Protein AF-A0A946IUA8-F1 (afdb_monomer)

Nearest PDB structures (foldseek):
  8yqu-assembly1_G  TM=8.102E-01  e=8.389E-01  African swine fever virus

Foldseek 3Di:
DADPVPRHAWDWDAFPNATWTAPAQALGAIEDEPVRVVCVVVDDPCSCVVSLPRDHVDPDSDNPDHDYDYDD

pLDDT: mean 78.33, std 15.21, range [45.62, 91.75]

Sequence (72 aa):
MKCPACENKLTEHKASGISINVCQNSCGGFWFHLSQIRKLDRVNQGAGYELLLVKGRVNSYQCGGVKVYHSG

Secondary structure (DSSP, 8-state):
-B-TTT-PBPEEEEETTEEEEE-TTTT--EE--HHHHHHHTTS-TTTTGGGGG---SSSSS----PPP----

Solvent-accessible surface area (backbone atoms only — not comparable to full-atom values): 4680 Å² total; per-residue (Å²): 111,63,32,93,90,75,62,45,67,46,44,81,44,76,48,84,90,39,75,34,38,26,25,63,71,40,87,46,49,60,47,59,53,73,78,49,57,71,49,51,85,78,50,62,89,70,56,60,57,74,64,66,72,58,52,33,66,59,97,54,94,62,78,92,68,89,65,87,65,78,88,126

Structure (mmCIF, N/CA/C/O backbone):
data_AF-A0A946IUA8-F1
#
_entry.id   AF-A0A946IUA8-F1
#
loop_
_atom_site.group_PDB
_atom_site.id
_atom_site.type_symbol
_atom_site.label_atom_id
_atom_site.label_alt_id
_atom_site.label_comp_id
_atom_site.label_asym_id
_atom_site.label_entity_id
_atom_site.label_seq_id
_atom_site.pdbx_PDB_ins_code
_atom_site.Cartn_x
_atom_site.Cartn_y
_atom_site.Cartn_z
_atom_site.occupancy
_atom_site.B_iso_or_equiv
_atom_site.auth_seq_id
_atom_site.auth_comp_id
_atom_site.auth_asym_id
_atom_site.auth_atom_id
_atom_site.pdbx_PDB_model_num
ATOM 1 N N . MET A 1 1 ? 10.992 -1.901 1.572 1.00 78.19 1 MET A N 1
ATOM 2 C CA . MET A 1 1 ? 10.405 -3.100 0.933 1.00 78.19 1 MET A CA 1
ATOM 3 C C . MET A 1 1 ? 10.382 -2.900 -0.584 1.00 78.19 1 MET A C 1
ATOM 5 O O . MET A 1 1 ? 10.184 -1.766 -1.019 1.00 78.19 1 MET A O 1
ATOM 9 N N . LYS A 1 2 ? 10.645 -3.950 -1.376 1.00 88.12 2 LYS A N 1
ATOM 10 C CA . LYS A 1 2 ? 10.491 -3.929 -2.845 1.00 88.12 2 LYS A CA 1
ATOM 11 C C . LYS A 1 2 ? 9.059 -4.303 -3.217 1.00 88.12 2 LYS A C 1
ATOM 13 O O . LYS A 1 2 ? 8.459 -5.091 -2.500 1.00 88.12 2 LYS A O 1
ATOM 18 N N . CYS A 1 3 ? 8.539 -3.773 -4.320 1.00 88.19 3 CYS A N 1
ATOM 19 C CA . CYS A 1 3 ? 7.245 -4.149 -4.879 1.00 88.19 3 CYS A CA 1
ATOM 20 C C . CYS A 1 3 ? 7.300 -5.575 -5.454 1.00 88.19 3 CYS A C 1
ATOM 22 O O . CYS A 1 3 ? 8.039 -5.787 -6.409 1.00 88.19 3 CYS A O 1
ATOM 24 N N . PRO A 1 4 ? 6.505 -6.542 -4.975 1.00 84.62 4 PRO A N 1
ATOM 25 C CA . PRO A 1 4 ? 6.501 -7.893 -5.545 1.00 84.62 4 PRO A CA 1
ATOM 26 C C . PRO A 1 4 ? 6.058 -7.996 -7.012 1.00 84.62 4 PRO A C 1
ATOM 28 O O . PRO A 1 4 ? 6.324 -9.005 -7.649 1.00 84.62 4 PRO A O 1
ATOM 31 N N . ALA A 1 5 ? 5.394 -6.976 -7.568 1.00 84.88 5 ALA A N 1
ATOM 32 C CA . ALA A 1 5 ? 4.954 -6.995 -8.966 1.00 84.88 5 ALA A CA 1
ATOM 33 C C . ALA A 1 5 ? 6.029 -6.535 -9.968 1.00 84.88 5 ALA A C 1
ATOM 35 O O . ALA A 1 5 ? 5.979 -6.923 -11.130 1.00 84.88 5 ALA A O 1
ATOM 36 N N . CYS A 1 6 ? 6.957 -5.661 -9.562 1.00 87.25 6 CYS A N 1
ATOM 37 C CA . CYS A 1 6 ? 7.941 -5.065 -10.482 1.00 87.25 6 CYS A CA 1
ATOM 38 C C . CYS A 1 6 ? 9.281 -4.694 -9.827 1.00 87.25 6 CYS A C 1
ATOM 40 O O . CYS A 1 6 ? 10.043 -3.910 -10.388 1.00 87.25 6 CYS A O 1
ATOM 42 N N . GLU A 1 7 ? 9.521 -5.163 -8.604 1.00 90.00 7 GLU A N 1
ATOM 43 C CA . GLU A 1 7 ? 10.735 -5.011 -7.789 1.00 90.00 7 GLU A CA 1
ATOM 44 C C . GLU A 1 7 ? 11.195 -3.585 -7.450 1.00 90.00 7 GLU A C 1
ATOM 46 O O . GLU A 1 7 ? 12.181 -3.394 -6.734 1.00 90.00 7 GLU A O 1
ATOM 51 N N . ASN A 1 8 ? 10.451 -2.569 -7.884 1.00 90.38 8 ASN A N 1
ATOM 52 C CA . ASN A 1 8 ? 10.744 -1.174 -7.581 1.00 90.38 8 ASN A CA 1
ATOM 53 C C . ASN A 1 8 ? 10.568 -0.862 -6.090 1.00 90.38 8 ASN A C 1
ATOM 55 O O . ASN A 1 8 ? 9.810 -1.520 -5.371 1.00 90.38 8 ASN A O 1
ATOM 59 N N . LYS A 1 9 ? 11.258 0.181 -5.620 1.00 91.75 9 LYS A N 1
ATOM 60 C CA . LYS A 1 9 ? 11.121 0.670 -4.245 1.00 91.75 9 LYS A CA 1
ATOM 61 C C . LYS A 1 9 ? 9.684 1.141 -3.998 1.00 91.75 9 LYS A C 1
ATOM 63 O O . LYS A 1 9 ? 9.106 1.842 -4.824 1.00 91.75 9 LYS A O 1
ATOM 68 N N . LEU A 1 10 ? 9.127 0.745 -2.858 1.00 90.25 10 LEU A N 1
ATOM 69 C CA . LEU A 1 10 ? 7.842 1.249 -2.379 1.00 90.25 10 LEU A CA 1
ATOM 70 C C . LEU A 1 10 ? 8.037 2.546 -1.587 1.00 90.25 10 LEU A C 1
ATOM 72 O O . LEU A 1 10 ? 9.032 2.695 -0.870 1.00 90.25 10 LEU A O 1
ATOM 76 N N . THR A 1 11 ? 7.064 3.445 -1.698 1.00 91.25 11 THR A N 1
ATOM 77 C CA . THR A 1 11 ? 6.969 4.693 -0.932 1.00 91.25 11 THR A CA 1
ATOM 78 C C . THR A 1 11 ? 5.770 4.608 0.001 1.00 91.25 11 THR A C 1
ATOM 80 O O . THR A 1 11 ? 4.700 4.179 -0.423 1.00 91.25 11 THR A O 1
ATOM 83 N N . GLU A 1 12 ? 5.924 5.010 1.258 1.00 91.62 12 GLU A N 1
ATOM 84 C CA . GLU A 1 12 ? 4.800 5.059 2.192 1.00 91.62 12 GLU A CA 1
ATOM 85 C C . GLU A 1 12 ? 3.897 6.265 1.894 1.00 91.62 12 GLU A C 1
ATOM 87 O O . GLU A 1 12 ? 4.379 7.380 1.695 1.00 91.62 12 GLU A O 1
ATOM 92 N N . HIS A 1 13 ? 2.588 6.031 1.877 1.00 89.44 13 HIS A N 1
ATOM 93 C CA . HIS A 1 13 ? 1.535 7.039 1.768 1.00 89.44 13 HIS A CA 1
ATOM 94 C C . HIS A 1 13 ? 0.537 6.841 2.900 1.00 89.44 13 HIS A C 1
ATOM 96 O O . HIS A 1 13 ? 0.199 5.708 3.232 1.00 89.44 13 HIS A O 1
ATOM 102 N N . LYS A 1 14 ? 0.039 7.924 3.491 1.00 90.38 14 LYS A N 1
ATOM 103 C CA . LYS A 1 14 ? -0.980 7.850 4.540 1.00 90.38 14 LYS A CA 1
ATOM 104 C C . LYS A 1 14 ? -2.326 8.238 3.952 1.00 90.38 14 LYS A C 1
ATOM 106 O O . LYS A 1 14 ? -2.469 9.374 3.524 1.00 90.38 14 LYS A O 1
ATOM 111 N N . ALA A 1 15 ? -3.286 7.318 3.989 1.00 87.56 15 ALA A N 1
ATOM 112 C CA . ALA A 1 15 ? -4.644 7.560 3.528 1.00 87.56 15 ALA A CA 1
ATOM 113 C C . ALA A 1 15 ? -5.668 7.215 4.606 1.00 87.56 15 ALA A C 1
ATOM 115 O O . ALA A 1 15 ? -5.617 6.128 5.184 1.00 87.56 15 ALA A O 1
ATOM 116 N N . SER A 1 16 ? -6.564 8.150 4.927 1.00 87.94 16 SER A N 1
ATOM 117 C CA . SER A 1 16 ? -7.572 7.990 5.995 1.00 87.94 16 SER A CA 1
ATOM 118 C C . SER A 1 16 ? -7.025 7.396 7.310 1.00 87.94 16 SER A C 1
ATOM 120 O O . SER A 1 16 ? -7.632 6.538 7.947 1.00 87.94 16 SER A O 1
ATOM 122 N N . GLY A 1 17 ? -5.825 7.827 7.716 1.00 88.94 17 GLY A N 1
ATOM 123 C CA . GLY A 1 17 ? -5.172 7.352 8.944 1.00 88.94 17 GLY A CA 1
ATOM 124 C C . GLY A 1 17 ? -4.456 5.998 8.831 1.00 88.94 17 GLY A C 1
ATOM 125 O O . GLY A 1 17 ? -3.908 5.516 9.826 1.00 88.94 17 GLY A O 1
ATOM 126 N N . ILE A 1 18 ? -4.406 5.401 7.640 1.00 90.00 18 ILE A N 1
ATOM 127 C CA . ILE A 1 18 ? -3.738 4.131 7.350 1.00 90.00 18 ILE A CA 1
ATOM 128 C C . ILE A 1 18 ? -2.486 4.415 6.511 1.00 90.00 18 ILE A C 1
ATOM 130 O O . ILE A 1 18 ? -2.583 4.942 5.409 1.00 90.00 18 ILE A O 1
ATOM 134 N N . SER A 1 19 ? -1.304 4.075 7.026 1.00 91.56 19 SER A N 1
ATOM 135 C CA . SER A 1 19 ? -0.068 4.074 6.229 1.00 91.56 19 SER A CA 1
ATOM 136 C C . SER A 1 19 ? -0.076 2.880 5.279 1.00 91.56 19 SER A C 1
ATOM 138 O O . S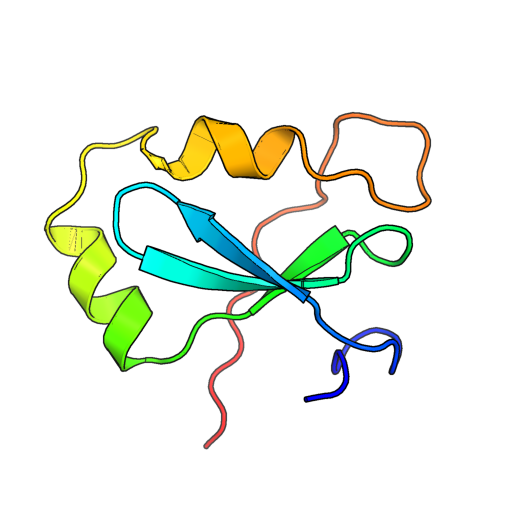ER A 1 19 ? -0.352 1.775 5.724 1.00 91.56 19 SER A O 1
ATOM 140 N N . ILE A 1 20 ? 0.209 3.075 3.998 1.00 89.75 20 ILE A N 1
ATOM 141 C CA . ILE A 1 20 ? 0.138 2.071 2.930 1.00 89.75 20 ILE A CA 1
ATOM 142 C C . ILE A 1 20 ? 1.405 2.208 2.092 1.00 89.75 20 ILE A C 1
ATOM 144 O O . ILE A 1 20 ? 1.840 3.317 1.789 1.00 89.75 20 ILE A O 1
ATOM 148 N N . ASN A 1 21 ? 2.004 1.093 1.688 1.00 90.75 21 ASN A N 1
ATOM 149 C CA . ASN A 1 21 ? 3.156 1.122 0.796 1.00 90.75 21 ASN A CA 1
ATOM 150 C C . ASN A 1 21 ? 2.690 1.152 -0.665 1.00 90.75 21 ASN A C 1
ATOM 152 O O . ASN A 1 21 ? 1.867 0.341 -1.081 1.00 90.75 21 ASN A O 1
ATOM 156 N N . VAL A 1 22 ? 3.229 2.067 -1.464 1.00 89.19 22 VAL A N 1
ATOM 157 C CA . VAL A 1 22 ? 2.755 2.344 -2.823 1.00 89.19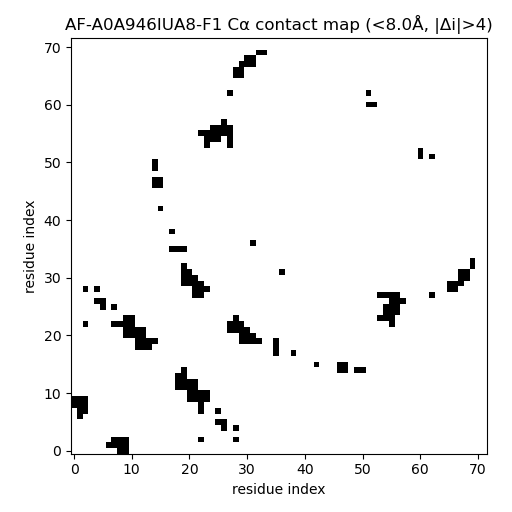 22 VAL A CA 1
ATOM 158 C C . VAL A 1 22 ? 3.906 2.288 -3.813 1.00 89.19 22 VAL A C 1
ATOM 160 O O . VAL A 1 22 ? 4.964 2.885 -3.602 1.00 89.19 22 VAL A O 1
ATOM 163 N N . CYS A 1 23 ? 3.708 1.584 -4.926 1.00 89.12 23 CYS A 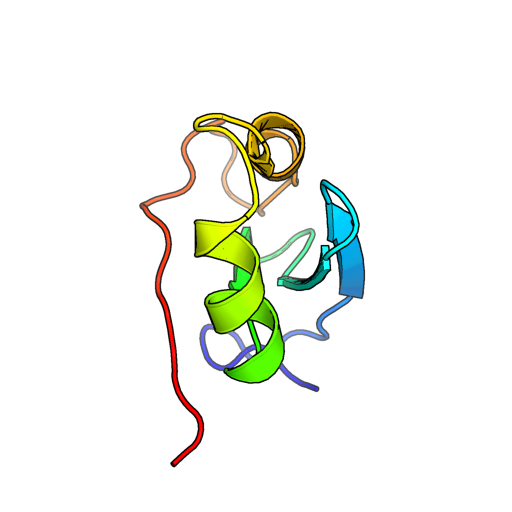N 1
ATOM 164 C CA . CYS A 1 23 ? 4.668 1.549 -6.024 1.00 89.12 23 CYS A CA 1
ATOM 165 C C . CYS A 1 23 ? 4.440 2.729 -6.979 1.00 89.12 23 CYS A C 1
ATOM 167 O O . CYS A 1 23 ? 3.921 2.583 -8.090 1.00 89.12 23 CYS A O 1
ATOM 169 N N . GLN A 1 24 ? 4.805 3.916 -6.504 1.00 85.94 24 GLN A N 1
ATOM 170 C CA . GLN A 1 24 ? 4.644 5.166 -7.237 1.00 85.94 24 GLN A CA 1
ATOM 171 C C . GLN A 1 24 ? 5.592 5.235 -8.445 1.00 85.94 24 GLN A C 1
ATOM 173 O O . GLN A 1 24 ? 6.718 4.738 -8.394 1.00 85.94 24 GLN A O 1
ATOM 178 N N . ASN A 1 25 ? 5.144 5.865 -9.534 1.00 83.44 25 ASN A N 1
ATOM 179 C CA . ASN A 1 25 ? 5.904 6.058 -10.778 1.00 83.44 25 ASN A CA 1
ATOM 180 C C . ASN A 1 25 ? 6.350 4.749 -11.465 1.00 83.44 25 ASN A C 1
ATOM 182 O O . ASN A 1 25 ? 7.281 4.749 -12.272 1.00 83.44 25 ASN A O 1
ATOM 186 N N . SER A 1 26 ? 5.701 3.626 -11.147 1.00 85.69 26 SER A N 1
ATOM 187 C CA . SER A 1 26 ? 5.943 2.323 -11.771 1.00 85.69 26 SER A CA 1
ATOM 188 C C . SER A 1 26 ? 4.615 1.587 -11.968 1.00 85.69 2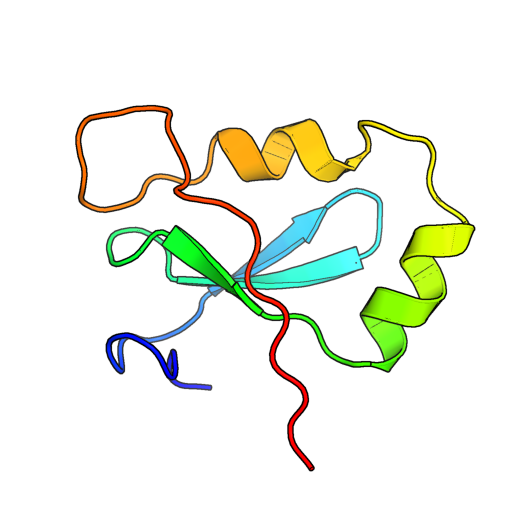6 SER A C 1
ATOM 190 O O . SER A 1 26 ? 3.782 2.067 -12.733 1.00 85.69 26 SER A O 1
ATOM 192 N N . CYS A 1 27 ? 4.367 0.461 -11.299 1.00 85.56 27 CYS A N 1
ATOM 193 C CA . CYS A 1 27 ? 3.157 -0.330 -11.534 1.00 85.56 27 CYS A CA 1
ATOM 194 C C . CYS A 1 27 ? 1.890 0.244 -10.876 1.00 85.56 27 CYS A C 1
ATOM 196 O O . CYS A 1 27 ? 0.798 -0.204 -11.205 1.00 85.56 27 CYS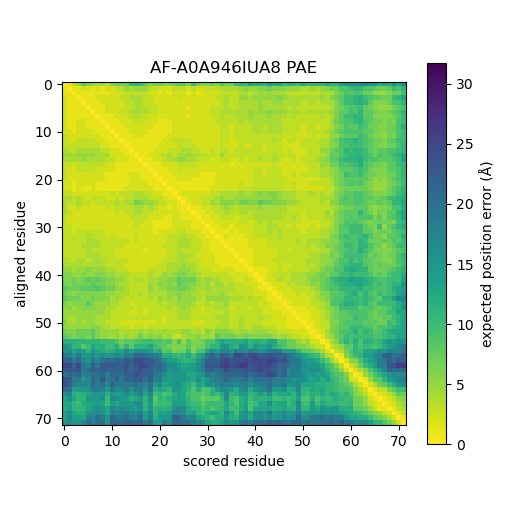 A O 1
ATOM 198 N N . GLY A 1 28 ? 2.012 1.204 -9.948 1.00 83.69 28 GLY A N 1
ATOM 199 C CA . GLY A 1 28 ? 0.866 1.792 -9.241 1.00 83.69 28 GLY A CA 1
ATOM 200 C C . GLY A 1 28 ? 0.225 0.870 -8.195 1.00 83.69 28 GLY A C 1
ATOM 201 O O . GLY A 1 28 ? -0.872 1.147 -7.730 1.00 83.69 28 GLY A O 1
ATOM 202 N N . GLY A 1 29 ? 0.880 -0.238 -7.831 1.00 84.62 29 GLY A N 1
AT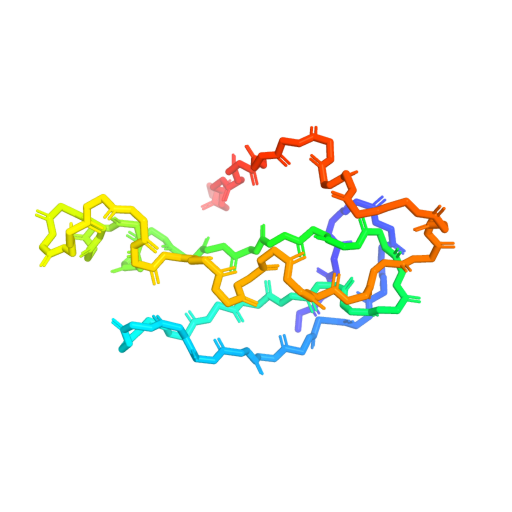OM 203 C CA . GLY A 1 29 ? 0.351 -1.196 -6.857 1.00 84.62 29 GLY A CA 1
ATOM 204 C C . GLY A 1 29 ? 0.369 -0.679 -5.414 1.00 84.62 29 GLY A C 1
ATOM 205 O O . GLY A 1 29 ? 1.338 -0.038 -4.994 1.00 84.62 29 GLY A O 1
ATOM 206 N N . PHE A 1 30 ? -0.665 -1.038 -4.650 1.00 86.94 30 PHE A N 1
ATOM 207 C CA . PHE A 1 30 ? -0.808 -0.763 -3.217 1.00 86.94 30 PHE A CA 1
ATOM 208 C C . PHE A 1 30 ? -0.522 -2.011 -2.388 1.00 86.94 30 PHE A C 1
ATOM 210 O O . PHE A 1 30 ? -0.938 -3.112 -2.743 1.00 86.94 30 PHE A O 1
ATOM 217 N N . TRP A 1 31 ? 0.162 -1.824 -1.266 1.00 86.62 31 TRP A N 1
ATOM 218 C CA . TRP A 1 31 ? 0.643 -2.895 -0.407 1.00 86.62 31 TRP A CA 1
ATOM 219 C C . TRP A 1 31 ? 0.243 -2.602 1.031 1.00 86.62 31 TRP A C 1
ATOM 221 O O . TRP A 1 31 ? 0.701 -1.628 1.635 1.00 86.62 31 TRP A O 1
ATOM 231 N N . PHE A 1 32 ? -0.614 -3.471 1.558 1.00 87.50 32 PHE A N 1
ATOM 232 C CA . PHE A 1 32 ? -1.148 -3.383 2.907 1.00 87.50 32 PHE A CA 1
ATOM 233 C C . PHE A 1 32 ? -0.557 -4.478 3.788 1.00 87.50 32 PHE A C 1
ATOM 235 O O . PHE A 1 32 ? -0.418 -5.624 3.365 1.00 87.50 32 PHE A O 1
ATOM 242 N N . HIS A 1 33 ? -0.287 -4.149 5.046 1.00 85.19 33 HIS A N 1
ATOM 243 C CA . HIS A 1 33 ? -0.111 -5.159 6.087 1.00 85.19 33 HIS A CA 1
ATOM 244 C C . HIS A 1 33 ? -1.478 -5.632 6.607 1.00 85.19 33 HIS A C 1
ATOM 246 O O . HIS A 1 33 ? -2.447 -4.873 6.619 1.00 85.19 33 HIS A O 1
ATOM 252 N N . LEU A 1 34 ? -1.558 -6.856 7.137 1.00 85.56 34 LEU A N 1
ATOM 253 C CA . LEU A 1 34 ? -2.793 -7.389 7.741 1.00 85.56 34 LEU A CA 1
ATOM 254 C C . LEU A 1 34 ? -3.367 -6.467 8.832 1.00 85.56 34 LEU A C 1
ATOM 256 O O . LEU A 1 34 ? -4.579 -6.290 8.931 1.00 85.56 34 LEU A O 1
ATOM 260 N N . SER A 1 35 ? -2.502 -5.827 9.624 1.00 87.81 35 SER A N 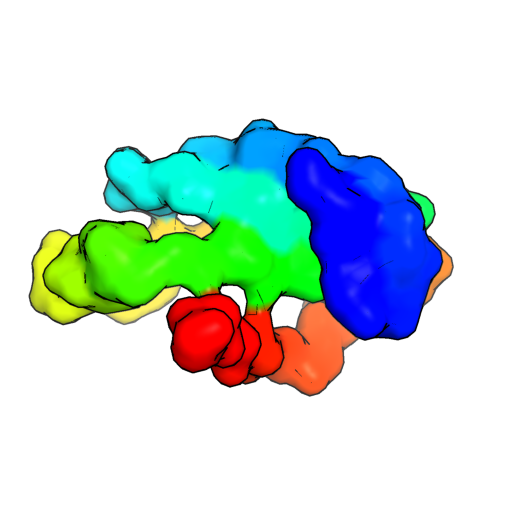1
ATOM 261 C CA . SER A 1 35 ? -2.905 -4.856 10.651 1.00 87.81 35 SER A CA 1
ATOM 262 C C . SER A 1 35 ? -3.568 -3.597 10.080 1.00 87.81 35 SER A C 1
ATOM 264 O O . SER A 1 35 ? -4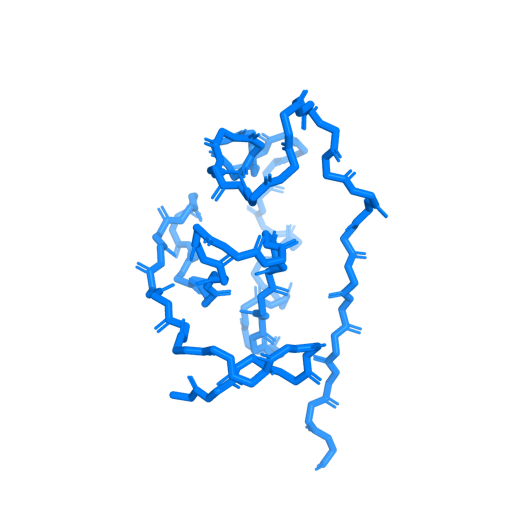.348 -2.954 10.779 1.00 87.81 35 SER A O 1
ATOM 266 N N . GLN A 1 36 ? -3.275 -3.241 8.828 1.00 89.12 36 GLN A N 1
ATOM 267 C CA . GLN A 1 36 ? -3.889 -2.122 8.112 1.00 89.12 36 GLN A CA 1
ATOM 268 C C . GLN A 1 36 ? -5.225 -2.539 7.502 1.00 89.12 36 GLN A C 1
ATOM 270 O O . GLN A 1 36 ? -6.191 -1.794 7.619 1.00 89.12 36 GLN A O 1
ATOM 275 N N . ILE A 1 37 ? -5.309 -3.756 6.951 1.00 87.88 37 ILE A N 1
ATOM 276 C CA . ILE A 1 37 ? -6.565 -4.320 6.430 1.00 87.88 37 ILE A CA 1
ATOM 277 C C . ILE A 1 37 ? -7.630 -4.364 7.530 1.00 87.88 37 ILE A C 1
ATOM 279 O O . ILE A 1 37 ? -8.749 -3.924 7.311 1.00 87.88 37 ILE A O 1
ATOM 283 N N . ARG A 1 38 ? -7.269 -4.771 8.755 1.00 88.88 38 ARG A N 1
ATOM 284 C CA . ARG A 1 38 ? -8.190 -4.769 9.912 1.00 88.88 38 ARG A CA 1
ATOM 285 C C . ARG A 1 38 ? -8.731 -3.385 10.296 1.00 88.88 38 ARG A C 1
ATOM 287 O O . ARG A 1 38 ? -9.683 -3.294 11.065 1.00 88.88 38 ARG A O 1
ATOM 294 N N . LYS A 1 39 ? -8.106 -2.299 9.832 1.00 88.69 39 LYS A N 1
ATOM 295 C CA . LYS A 1 39 ? -8.604 -0.932 10.050 1.00 88.69 39 LYS A CA 1
ATOM 296 C C . LYS A 1 39 ? -9.626 -0.520 8.991 1.00 88.69 39 LYS A C 1
ATOM 298 O O . LYS A 1 39 ? -10.330 0.458 9.223 1.00 88.69 39 LYS A O 1
ATOM 303 N N . LEU A 1 40 ? -9.723 -1.247 7.873 1.00 85.62 40 LEU A N 1
ATOM 304 C CA . LEU A 1 40 ? -10.637 -0.913 6.781 1.00 85.62 40 LEU A CA 1
ATOM 305 C C . LEU A 1 40 ? -12.109 -1.022 7.205 1.00 85.62 40 LEU A C 1
ATOM 307 O O . LEU A 1 40 ? -12.911 -0.196 6.793 1.00 85.62 40 LEU A O 1
ATOM 311 N N . ASP A 1 41 ? -12.443 -1.938 8.117 1.00 86.19 41 ASP A N 1
ATOM 312 C CA . ASP A 1 41 ? -13.804 -2.063 8.672 1.00 86.19 41 ASP A CA 1
ATOM 313 C C . ASP A 1 41 ? -14.263 -0.817 9.449 1.00 86.19 41 ASP A C 1
ATOM 315 O O . ASP A 1 41 ? -15.444 -0.653 9.744 1.00 86.19 41 ASP A O 1
ATOM 319 N N . ARG A 1 42 ? -13.323 0.060 9.821 1.00 88.06 42 ARG A N 1
ATOM 320 C CA . ARG A 1 42 ? -13.579 1.277 10.603 1.00 88.06 42 ARG A CA 1
ATOM 321 C C . ARG A 1 42 ? -13.586 2.543 9.751 1.00 88.06 42 ARG A C 1
ATOM 323 O O . ARG A 1 42 ? -13.762 3.625 10.307 1.00 88.06 42 ARG A O 1
ATOM 330 N N . VAL A 1 43 ? -13.346 2.436 8.443 1.00 87.56 43 VAL A N 1
ATOM 331 C CA . VAL A 1 43 ? -13.385 3.585 7.531 1.00 87.56 43 VAL A CA 1
ATOM 332 C C . VAL A 1 43 ? -14.625 3.526 6.650 1.00 87.56 43 VAL A C 1
ATOM 334 O O . VAL A 1 43 ? -15.107 2.458 6.285 1.00 87.56 43 VAL A O 1
ATOM 337 N N . ASN A 1 44 ? -15.139 4.698 6.288 1.00 89.31 44 ASN A N 1
ATOM 338 C CA . ASN A 1 44 ? -16.275 4.797 5.381 1.00 89.31 44 ASN A CA 1
ATOM 339 C C . ASN A 1 44 ? -15.888 4.340 3.968 1.00 89.31 44 ASN A C 1
ATOM 341 O O . ASN A 1 44 ? -14.741 4.488 3.533 1.00 89.31 44 ASN A O 1
ATOM 345 N N . GLN A 1 45 ? -16.865 3.840 3.212 1.00 85.19 45 GLN A N 1
ATOM 346 C CA . GLN A 1 45 ? -16.680 3.594 1.782 1.00 85.19 45 GLN A CA 1
ATOM 347 C C . GLN A 1 45 ? -16.194 4.873 1.081 1.00 85.19 45 GLN A C 1
ATOM 349 O O . GLN A 1 45 ? -16.643 5.975 1.388 1.00 85.19 45 GLN A O 1
ATOM 354 N N . GLY A 1 46 ? -15.239 4.731 0.160 1.00 83.88 46 GLY A N 1
ATOM 355 C CA . GLY A 1 46 ? -14.624 5.869 -0.534 1.00 83.88 46 GLY A CA 1
ATOM 356 C C . GLY A 1 46 ? -13.493 6.572 0.230 1.00 83.88 46 GLY A C 1
ATOM 357 O O . GLY A 1 46 ? -12.817 7.415 -0.352 1.00 83.88 46 GLY A O 1
ATOM 358 N N . ALA A 1 47 ? -13.190 6.184 1.474 1.00 86.31 47 ALA A N 1
ATOM 359 C CA . ALA A 1 47 ? -12.081 6.746 2.259 1.00 86.31 47 ALA A CA 1
ATOM 360 C C . ALA A 1 47 ? -10.689 6.605 1.594 1.00 86.31 47 ALA A C 1
ATOM 362 O O . ALA A 1 47 ? -9.740 7.283 1.978 1.00 86.31 47 ALA A O 1
ATOM 363 N N . GLY A 1 48 ? -10.560 5.738 0.587 1.00 83.31 48 GLY A N 1
ATOM 364 C CA . GLY A 1 48 ? -9.348 5.559 -0.214 1.00 83.31 48 GLY A CA 1
ATOM 365 C C . GLY A 1 48 ? -9.289 6.381 -1.505 1.00 83.31 48 GLY A C 1
ATOM 366 O O . GLY A 1 48 ? -8.431 6.085 -2.332 1.00 83.31 48 GLY A O 1
ATOM 367 N N . TYR A 1 49 ? -10.180 7.359 -1.732 1.00 84.88 49 TYR A N 1
ATOM 368 C CA . TYR A 1 49 ? -10.251 8.091 -3.010 1.00 84.88 49 TYR A CA 1
ATOM 369 C C . TYR A 1 49 ? -8.911 8.728 -3.413 1.00 84.88 49 TYR A C 1
ATOM 371 O O . TYR A 1 49 ? -8.554 8.725 -4.587 1.00 84.88 49 TYR A O 1
ATOM 379 N N . GLU A 1 50 ? -8.143 9.231 -2.444 1.00 82.12 50 GLU A N 1
ATOM 380 C CA . GLU A 1 50 ? -6.849 9.877 -2.680 1.00 82.12 50 GLU A CA 1
ATOM 381 C C . GLU A 1 50 ? -5.810 8.921 -3.284 1.00 82.12 50 GLU A C 1
ATOM 383 O O . GLU A 1 50 ? -4.926 9.345 -4.028 1.00 82.12 50 GLU A O 1
ATOM 388 N N . LEU A 1 51 ? -5.961 7.611 -3.053 1.00 82.44 51 LEU A N 1
ATOM 389 C CA . LEU A 1 51 ? -5.099 6.588 -3.641 1.00 82.44 51 LEU A CA 1
ATOM 390 C C . LEU A 1 51 ? -5.323 6.451 -5.153 1.00 82.44 51 LEU A C 1
ATOM 392 O O . LEU A 1 51 ? -4.397 6.077 -5.866 1.00 82.44 51 LEU A O 1
ATOM 396 N N . LEU A 1 52 ? -6.496 6.823 -5.676 1.00 79.50 52 LEU A N 1
ATOM 397 C CA . LEU A 1 52 ? -6.771 6.810 -7.121 1.00 79.50 52 LEU A CA 1
ATOM 398 C C . LEU A 1 52 ? -5.916 7.826 -7.897 1.00 79.50 52 LEU A C 1
ATOM 400 O O . LEU A 1 52 ? -5.766 7.707 -9.110 1.00 79.50 52 LEU A O 1
ATOM 404 N N . LEU A 1 53 ? -5.351 8.821 -7.207 1.00 79.00 53 LEU A N 1
ATOM 405 C CA . LEU A 1 53 ? -4.518 9.866 -7.806 1.00 79.00 53 LEU A CA 1
ATOM 406 C C . LEU A 1 53 ? -3.031 9.493 -7.860 1.00 79.00 53 LEU A C 1
ATOM 408 O O . LEU A 1 53 ? -2.220 10.245 -8.412 1.00 79.00 53 LEU A O 1
ATOM 412 N N . VAL A 1 54 ? -2.643 8.343 -7.300 1.00 76.56 54 VAL A N 1
ATOM 413 C CA . VAL A 1 54 ? -1.257 7.878 -7.360 1.00 76.56 54 VAL A CA 1
ATOM 414 C C . VAL A 1 54 ? -0.877 7.593 -8.812 1.00 76.56 54 VAL A C 1
ATOM 416 O O . VAL A 1 54 ? -1.418 6.705 -9.466 1.00 76.56 54 VAL A O 1
ATOM 419 N N . LYS A 1 55 ? 0.132 8.318 -9.303 1.00 69.31 55 LYS A N 1
ATOM 420 C CA . LYS A 1 55 ? 0.675 8.137 -10.653 1.00 69.31 55 LYS A CA 1
ATOM 421 C C . LYS A 1 55 ? 1.406 6.794 -10.784 1.00 69.31 55 LYS A C 1
ATOM 423 O O . LYS A 1 55 ? 2.466 6.594 -10.184 1.00 69.31 55 LYS A O 1
ATOM 428 N N . GLY A 1 56 ? 0.864 5.896 -11.605 1.00 65.94 56 GLY A N 1
ATOM 429 C CA . GLY A 1 56 ? 1.604 4.796 -12.234 1.00 65.94 56 GLY A CA 1
ATOM 430 C C . GLY A 1 56 ? 2.259 5.235 -13.554 1.00 65.94 56 GLY A C 1
ATOM 431 O O . GLY A 1 56 ? 2.029 6.346 -14.025 1.00 65.94 56 GLY A O 1
ATOM 432 N N . ARG A 1 57 ? 3.078 4.370 -14.169 1.00 57.88 57 ARG A N 1
ATOM 433 C CA . ARG A 1 57 ? 3.699 4.603 -15.494 1.00 57.88 57 ARG A CA 1
ATOM 434 C C . ARG A 1 57 ? 2.710 4.552 -16.660 1.00 57.88 57 ARG A C 1
ATOM 436 O O . ARG A 1 57 ? 3.075 4.934 -17.766 1.00 57.88 57 ARG A O 1
ATOM 443 N N . VAL A 1 58 ? 1.493 4.061 -16.442 1.00 55.91 58 VAL A N 1
ATOM 444 C CA . VAL A 1 58 ? 0.482 3.951 -17.497 1.00 55.91 58 VAL A CA 1
ATOM 445 C C . VAL A 1 58 ? -0.350 5.234 -17.504 1.00 55.91 58 VAL A C 1
ATOM 447 O O . VAL A 1 58 ? -0.921 5.601 -16.480 1.00 55.91 58 VAL A O 1
ATOM 450 N N . ASN A 1 59 ? -0.377 5.923 -18.649 1.00 47.66 59 ASN A N 1
ATOM 451 C CA . ASN A 1 59 ? -1.124 7.159 -18.932 1.00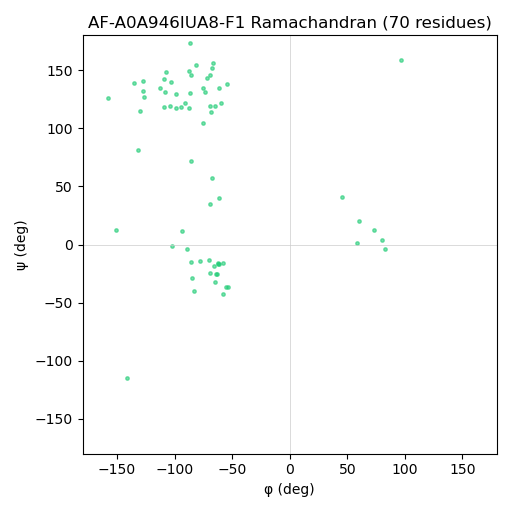 47.66 59 ASN A CA 1
ATOM 452 C C . ASN A 1 59 ? -2.649 6.942 -18.943 1.00 47.66 59 ASN A C 1
ATOM 454 O O . ASN A 1 59 ? -3.341 7.212 -19.920 1.00 47.66 59 ASN A O 1
ATOM 458 N N . SER A 1 60 ? -3.194 6.434 -17.853 1.00 45.78 60 SER A N 1
ATOM 459 C CA . SER A 1 60 ? -4.627 6.263 -17.698 1.00 45.78 60 SER A CA 1
ATOM 460 C C . SER A 1 60 ? -4.917 6.188 -16.214 1.00 45.78 60 SER A C 1
ATOM 462 O O . SER A 1 60 ? -4.331 5.372 -15.506 1.00 45.78 60 SER A O 1
ATOM 464 N N . TYR A 1 61 ? -5.828 7.046 -15.765 1.00 47.81 61 TYR A N 1
ATOM 465 C CA . TYR A 1 61 ? -6.450 7.122 -14.441 1.00 47.81 61 TYR A CA 1
ATOM 466 C C . TYR A 1 61 ? -7.243 5.846 -14.079 1.00 47.81 61 TYR A C 1
ATOM 468 O O . TYR A 1 61 ? -8.346 5.898 -13.548 1.00 47.81 61 TYR A O 1
ATOM 476 N N . GLN A 1 62 ? -6.703 4.681 -14.424 1.00 45.62 62 GLN A N 1
ATOM 477 C CA . GLN A 1 62 ? -7.333 3.380 -14.363 1.00 45.62 62 GLN A CA 1
ATOM 478 C C . GLN A 1 62 ? -6.345 2.435 -13.682 1.00 45.62 62 GLN A C 1
ATOM 480 O O . GLN A 1 62 ? -5.583 1.705 -14.314 1.00 45.62 62 GLN A O 1
ATOM 485 N N . CYS A 1 63 ? -6.320 2.483 -12.350 1.00 50.59 63 CYS A N 1
ATOM 486 C CA . CYS A 1 63 ? -5.710 1.419 -11.567 1.00 50.59 63 CYS A CA 1
ATOM 487 C C . CYS A 1 63 ? -6.459 0.118 -11.900 1.00 50.59 63 CYS A C 1
ATOM 489 O O . CYS A 1 63 ? -7.673 0.050 -11.720 1.00 50.59 63 CYS A O 1
ATOM 491 N N . GLY A 1 64 ? -5.757 -0.907 -12.393 1.00 50.41 64 GLY A N 1
ATOM 492 C CA . GLY A 1 64 ? -6.326 -2.196 -12.825 1.00 50.41 64 GLY A CA 1
ATOM 493 C C . GLY A 1 64 ? -6.870 -3.088 -11.697 1.00 50.41 64 GLY A C 1
ATOM 494 O O . GLY A 1 64 ? -6.739 -4.307 -11.767 1.00 50.41 64 GLY A O 1
ATOM 495 N N . GLY A 1 65 ? -7.448 -2.498 -10.650 1.00 52.28 65 GLY A N 1
ATOM 496 C CA . GLY A 1 65 ? -7.930 -3.178 -9.450 1.00 52.28 65 GLY A CA 1
ATOM 497 C C . GLY A 1 65 ? -6.939 -3.151 -8.283 1.00 52.28 65 GLY A C 1
ATOM 498 O O . GLY A 1 65 ? -5.734 -2.950 -8.447 1.00 52.28 65 GLY A O 1
ATOM 499 N N . VAL A 1 66 ? -7.466 -3.353 -7.075 1.00 53.88 66 VAL A N 1
ATOM 500 C CA . VAL A 1 66 ? -6.679 -3.493 -5.843 1.00 53.88 66 VAL A CA 1
ATOM 501 C C . VAL A 1 66 ? -6.296 -4.963 -5.689 1.00 53.88 66 VAL A C 1
ATOM 503 O O . VAL A 1 66 ? -7.168 -5.816 -5.546 1.00 53.88 66 VAL A O 1
ATOM 506 N N . LYS A 1 67 ? -4.996 -5.276 -5.712 1.00 55.81 67 LYS A N 1
ATOM 507 C CA . LYS A 1 67 ? -4.495 -6.622 -5.399 1.00 55.81 67 LYS A CA 1
ATOM 508 C C . LYS A 1 67 ? -4.002 -6.652 -3.958 1.00 55.81 67 LYS A C 1
ATOM 510 O O . LYS A 1 67 ? -3.070 -5.933 -3.609 1.00 55.81 67 LYS A O 1
ATOM 515 N N . VAL A 1 68 ? -4.633 -7.480 -3.132 1.00 55.19 68 VAL A N 1
ATOM 516 C CA . VAL A 1 68 ? -4.233 -7.692 -1.739 1.00 55.19 68 VAL A CA 1
ATOM 517 C C . VAL A 1 68 ? -3.318 -8.906 -1.685 1.00 55.19 68 VAL A C 1
ATOM 519 O O . VAL A 1 68 ? -3.727 -10.012 -2.023 1.00 55.19 68 VAL A O 1
ATOM 522 N N . TYR A 1 69 ? -2.080 -8.696 -1.253 1.00 56.19 69 TYR A N 1
ATOM 523 C CA . TYR A 1 69 ? -1.124 -9.767 -1.006 1.00 56.19 69 TYR A CA 1
ATOM 524 C C . TYR A 1 69 ? -0.937 -9.907 0.501 1.00 56.19 69 TYR A C 1
ATOM 526 O O . TYR A 1 69 ? -0.709 -8.910 1.186 1.00 56.19 69 TYR A O 1
ATOM 534 N N . HIS A 1 70 ? -1.024 -11.131 1.018 1.00 47.41 70 HIS A N 1
ATOM 535 C CA . HIS A 1 70 ? -0.598 -11.434 2.378 1.00 47.41 70 HIS A CA 1
ATOM 536 C C . HIS A 1 70 ? 0.804 -12.048 2.314 1.00 47.41 70 HIS A C 1
ATOM 538 O O . HIS A 1 70 ? 1.050 -12.975 1.547 1.00 47.41 70 HIS A O 1
ATOM 544 N N . SER A 1 71 ? 1.741 -11.523 3.101 1.00 51.38 71 SER A N 1
ATOM 545 C CA . SER A 1 71 ? 2.963 -12.264 3.412 1.00 51.38 71 SER A CA 1
ATOM 546 C C . SER A 1 71 ? 2.562 -13.336 4.421 1.00 51.38 71 SER A C 1
ATOM 548 O O . SER A 1 71 ? 2.210 -12.994 5.551 1.00 51.38 71 SER A O 1
ATOM 550 N N . GLY A 1 72 ? 2.469 -14.584 3.956 1.00 46.78 72 GLY A N 1
ATOM 551 C CA . GLY A 1 72 ? 2.464 -15.757 4.833 1.00 46.78 72 GLY A CA 1
ATOM 552 C C . GLY A 1 72 ? 3.821 -15.926 5.497 1.00 46.78 72 GLY A C 1
ATOM 553 O O . GLY A 1 72 ? 4.825 -15.559 4.843 1.00 46.78 72 GLY A O 1
#

Radius of gyration: 11.89 Å; Cα contacts (8 Å, |Δi|>4): 96; chains: 1; bounding box: 28×26×30 Å

Mean predicted aligned error: 6.7 Å